Protein AF-A0A329ZU40-F1 (afdb_monomer_lite)

Sequence (133 aa):
MDFFKEAFCVAMEQSLGDTPKECKERLQEGFISSIRITQEGEEFSLYLVISSQLLEYFACSLLMDDTPDKEVLKDISQELSNLIAGVAKVKASDASRSFQMGTPTFICIGLFSQPFKQYCSFEYLGARCTLYW

Radius of gyration: 14.04 Å; chains: 1; bounding box: 36×27×40 Å

Secondary structure (DSSP, 8-state):
-HHHHHHHHHHHHHHHSSPPEEES----EEEEEEEEEEETTEEEEEEEEE-HHHHHHHHHHHH--SS--HHHHHHHHHHHHHHHHHHHHHHHHHTT--EEEPPPEEEEEEE--S--S-EEEEEETTEEEEEE-

Structure (mmCIF, N/CA/C/O backbone):
data_AF-A0A329ZU40-F1
#
_entry.id   AF-A0A329ZU40-F1
#
loop_
_atom_site.group_PDB
_atom_site.id
_atom_site.type_symbol
_atom_site.label_atom_id
_atom_site.label_alt_id
_atom_site.label_comp_id
_atom_site.label_asym_id
_atom_site.label_entity_id
_atom_site.label_seq_id
_atom_site.pdbx_PDB_ins_code
_atom_site.Cartn_x
_atom_site.Cartn_y
_atom_site.Cartn_z
_atom_site.occupancy
_atom_site.B_iso_or_equiv
_atom_site.auth_seq_id
_atom_site.auth_comp_id
_atom_site.auth_asym_id
_atom_site.auth_atom_id
_atom_site.pdbx_PDB_model_num
ATOM 1 N N . MET A 1 1 ? -9.367 -3.563 10.706 1.00 63.44 1 MET A N 1
ATOM 2 C CA . MET A 1 1 ? -8.150 -4.321 10.349 1.00 63.44 1 MET A CA 1
ATOM 3 C C . MET A 1 1 ? -8.336 -4.997 9.002 1.00 63.44 1 MET A C 1
ATOM 5 O O . MET A 1 1 ? -7.734 -4.516 8.055 1.00 63.44 1 MET A O 1
ATOM 9 N N . ASP A 1 2 ? -9.261 -5.958 8.870 1.00 75.62 2 ASP A N 1
ATOM 10 C CA . ASP A 1 2 ? -9.638 -6.567 7.570 1.00 75.62 2 ASP A CA 1
ATOM 11 C C . ASP A 1 2 ? -9.984 -5.533 6.500 1.00 75.62 2 ASP A C 1
ATOM 13 O O . ASP A 1 2 ? -9.595 -5.636 5.347 1.00 75.62 2 ASP A O 1
ATOM 17 N N . PHE A 1 3 ? -10.611 -4.452 6.937 1.00 80.50 3 PHE A N 1
ATOM 18 C CA . PHE A 1 3 ? -10.913 -3.288 6.129 1.00 80.50 3 PHE A CA 1
ATOM 19 C C . PHE A 1 3 ? -9.712 -2.668 5.376 1.00 80.50 3 PHE A C 1
ATOM 21 O O . PHE A 1 3 ? -9.877 -2.274 4.227 1.00 80.50 3 PHE A O 1
ATOM 28 N N . PHE A 1 4 ? -8.512 -2.581 5.969 1.00 85.81 4 PHE A N 1
ATOM 29 C CA . PHE A 1 4 ? -7.335 -2.038 5.266 1.00 85.81 4 PHE A CA 1
ATOM 30 C C . PHE A 1 4 ? -6.787 -3.023 4.243 1.00 85.81 4 PHE A C 1
ATOM 32 O O . PHE A 1 4 ? -6.352 -2.622 3.169 1.00 85.81 4 PHE A O 1
ATOM 39 N N . LYS A 1 5 ? -6.860 -4.317 4.566 1.00 91.31 5 LYS A N 1
ATOM 40 C CA . LYS A 1 5 ? -6.561 -5.399 3.633 1.00 91.31 5 LYS A CA 1
ATOM 41 C C . LYS A 1 5 ? -7.512 -5.355 2.437 1.00 91.31 5 LYS A C 1
ATOM 43 O O . LYS A 1 5 ? -7.055 -5.404 1.302 1.00 91.31 5 LYS A O 1
A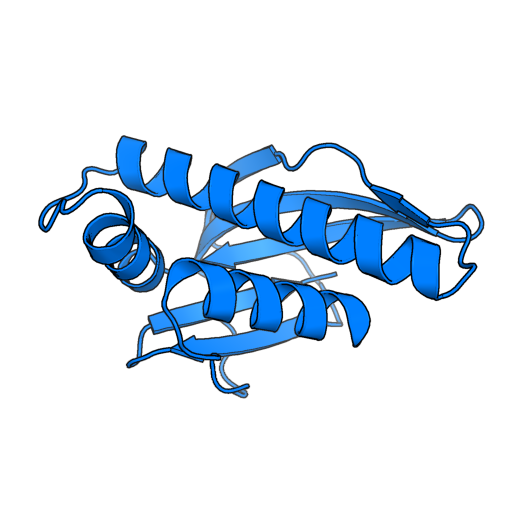TOM 48 N N . GLU A 1 6 ? -8.811 -5.205 2.675 1.00 91.62 6 GLU A N 1
ATOM 49 C CA . GLU A 1 6 ? -9.798 -5.047 1.607 1.00 91.62 6 GLU A CA 1
ATOM 50 C C . GLU A 1 6 ? -9.564 -3.776 0.794 1.00 91.62 6 GLU A C 1
ATOM 52 O O . GLU A 1 6 ? -9.641 -3.820 -0.429 1.00 91.62 6 GLU A O 1
ATOM 57 N N . ALA A 1 7 ? -9.274 -2.649 1.452 1.00 92.25 7 ALA A N 1
ATOM 58 C CA . ALA A 1 7 ? -8.988 -1.398 0.762 1.00 92.25 7 ALA A CA 1
ATOM 59 C C . ALA A 1 7 ? -7.750 -1.518 -0.135 1.00 92.25 7 ALA A C 1
ATOM 61 O O . ALA A 1 7 ? -7.779 -1.056 -1.271 1.00 92.25 7 ALA A O 1
ATOM 62 N N . PHE A 1 8 ? -6.705 -2.199 0.340 1.00 94.62 8 PHE A N 1
ATOM 63 C CA . PHE A 1 8 ? -5.522 -2.511 -0.456 1.00 94.62 8 PHE A CA 1
ATOM 64 C C . PHE A 1 8 ? -5.843 -3.419 -1.646 1.00 94.62 8 PHE A C 1
ATOM 66 O O . PHE A 1 8 ? -5.440 -3.118 -2.764 1.00 94.62 8 PHE A O 1
ATOM 73 N N . CYS A 1 9 ? -6.607 -4.493 -1.431 1.00 95.19 9 CYS A N 1
ATOM 74 C CA . CYS A 1 9 ? -7.006 -5.408 -2.502 1.00 95.19 9 CYS A CA 1
ATOM 75 C C . CYS A 1 9 ? -7.808 -4.691 -3.595 1.00 95.19 9 CYS A C 1
ATOM 77 O O . CYS A 1 9 ? -7.511 -4.855 -4.772 1.00 95.19 9 CYS A O 1
ATOM 79 N N . VAL A 1 10 ? -8.769 -3.848 -3.207 1.00 95.25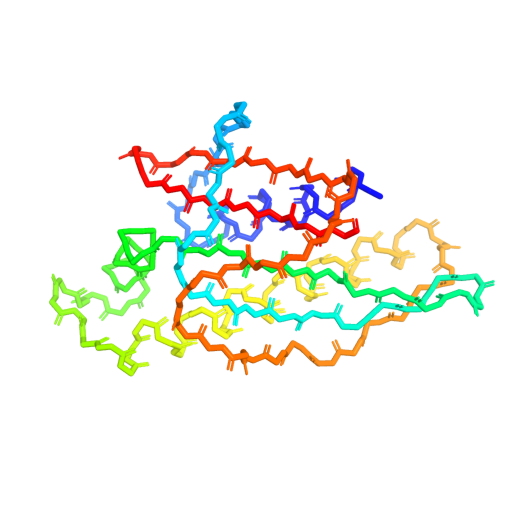 10 VAL A N 1
ATOM 80 C CA . VAL A 1 10 ? -9.572 -3.058 -4.152 1.00 95.25 10 VAL A CA 1
ATOM 81 C C . VAL A 1 10 ? -8.716 -2.019 -4.878 1.00 95.25 10 VAL A C 1
ATOM 83 O O . VAL A 1 10 ? -8.870 -1.856 -6.082 1.00 95.25 10 VAL A O 1
ATOM 86 N N . ALA A 1 11 ? -7.798 -1.335 -4.186 1.00 94.06 11 ALA A N 1
ATOM 87 C CA . ALA A 1 11 ? -6.884 -0.386 -4.825 1.00 94.06 11 ALA A CA 1
ATOM 88 C C . ALA A 1 11 ? -6.007 -1.076 -5.885 1.00 94.06 11 ALA A C 1
ATOM 90 O O . ALA A 1 11 ? -5.861 -0.575 -6.996 1.00 94.06 11 ALA A O 1
ATOM 91 N N . MET A 1 12 ? -5.482 -2.260 -5.566 1.00 95.62 12 MET A N 1
ATOM 92 C CA . MET A 1 12 ? -4.708 -3.078 -6.499 1.00 95.62 12 MET A CA 1
ATOM 93 C C . MET A 1 12 ? -5.537 -3.523 -7.707 1.00 95.62 12 MET A C 1
ATOM 95 O O . MET A 1 12 ? -5.095 -3.347 -8.839 1.00 95.62 12 MET A O 1
ATOM 99 N N . GLU A 1 13 ? -6.752 -4.028 -7.485 1.00 95.19 13 GLU A N 1
ATOM 100 C CA . GLU A 1 13 ? -7.658 -4.437 -8.562 1.00 95.19 13 GLU A CA 1
ATOM 101 C C . GLU A 1 13 ? -8.012 -3.255 -9.478 1.00 95.19 13 GLU A C 1
ATOM 103 O O . GLU A 1 13 ? -7.998 -3.389 -10.698 1.00 95.19 13 GLU A O 1
ATOM 108 N N . GLN A 1 14 ? -8.254 -2.069 -8.913 1.00 92.62 14 GLN A N 1
ATOM 109 C CA . GLN A 1 14 ? -8.553 -0.857 -9.680 1.00 92.62 14 GLN A CA 1
ATOM 110 C C . GLN A 1 14 ? -7.369 -0.363 -10.521 1.00 92.62 14 GLN A C 1
ATOM 112 O O . GLN A 1 14 ? -7.587 0.208 -11.588 1.00 92.62 14 GLN A O 1
ATOM 117 N N . SER A 1 15 ? -6.132 -0.551 -10.054 1.00 92.56 15 SER A N 1
ATOM 118 C CA . SER A 1 15 ? -4.933 -0.062 -10.747 1.00 92.56 15 SER A CA 1
ATOM 119 C C . SER A 1 15 ? -4.297 -1.074 -11.702 1.00 92.56 15 SER A C 1
ATOM 121 O O . SER A 1 15 ? -3.707 -0.677 -12.706 1.00 92.56 15 SER A O 1
ATOM 123 N N . LEU A 1 16 ? -4.383 -2.369 -11.393 1.00 93.62 16 LEU A N 1
ATOM 124 C CA . LEU A 1 16 ? -3.693 -3.441 -12.121 1.00 93.62 16 LEU A CA 1
ATOM 125 C C . LEU A 1 16 ? -4.646 -4.483 -12.723 1.00 93.62 16 LEU A C 1
ATOM 127 O O . LEU A 1 16 ? -4.197 -5.365 -13.450 1.00 93.62 16 LEU A O 1
ATOM 131 N N . GLY A 1 17 ? -5.949 -4.400 -12.441 1.00 93.62 17 GLY A N 1
ATOM 132 C CA . GLY A 1 17 ? -6.952 -5.341 -12.948 1.00 93.62 17 GLY A CA 1
ATOM 133 C C . GLY A 1 17 ? -6.923 -6.720 -12.284 1.00 93.62 17 GLY A C 1
ATOM 134 O O . GLY A 1 17 ? -7.592 -7.631 -12.766 1.00 93.62 17 GLY A O 1
ATOM 135 N N . ASP A 1 18 ? -6.152 -6.888 -11.207 1.00 94.44 18 ASP A N 1
ATOM 136 C CA . ASP A 1 18 ? -6.028 -8.146 -10.472 1.00 94.44 18 ASP A CA 1
ATOM 137 C C . ASP A 1 18 ? -5.776 -7.893 -8.976 1.00 94.44 18 ASP A C 1
ATOM 139 O O . ASP A 1 18 ? -5.298 -6.834 -8.561 1.00 94.44 18 ASP A O 1
ATOM 143 N N . THR A 1 19 ? -6.122 -8.875 -8.148 1.00 94.00 19 THR A N 1
ATOM 144 C CA . THR A 1 19 ? -6.006 -8.803 -6.691 1.00 94.00 19 THR A CA 1
ATOM 145 C C . THR A 1 19 ? -4.735 -9.518 -6.225 1.00 94.00 19 THR A C 1
ATOM 147 O O . THR A 1 19 ? -4.483 -10.660 -6.619 1.00 94.00 19 THR A O 1
ATOM 150 N N . PRO A 1 20 ? -3.927 -8.915 -5.338 1.00 95.81 20 PRO A N 1
ATOM 151 C CA . PRO A 1 20 ? -2.737 -9.569 -4.824 1.00 95.81 20 PRO A CA 1
ATOM 152 C C . PRO A 1 20 ? -3.097 -10.727 -3.889 1.00 95.81 20 PRO A C 1
ATOM 154 O O . PRO A 1 20 ? -4.154 -10.756 -3.256 1.00 95.81 20 PRO A O 1
ATOM 157 N N . LYS A 1 21 ? -2.174 -11.674 -3.737 1.00 96.69 21 LYS A N 1
ATOM 158 C CA . LYS A 1 21 ? -2.343 -12.810 -2.825 1.00 96.69 21 LYS A CA 1
ATOM 159 C C . LYS A 1 21 ? -1.727 -12.485 -1.478 1.00 96.69 21 LYS A C 1
ATOM 161 O O . LYS A 1 21 ? -0.604 -12.002 -1.417 1.00 96.69 21 LYS A O 1
ATOM 166 N N . GLU A 1 22 ? -2.431 -12.780 -0.394 1.00 95.75 22 GLU A N 1
ATOM 167 C CA . GLU A 1 22 ? -1.843 -12.678 0.942 1.00 95.75 22 GLU A CA 1
ATOM 168 C C . GLU A 1 22 ? -0.708 -13.702 1.111 1.00 95.75 22 GLU A C 1
ATOM 170 O O . GLU A 1 22 ? -0.831 -14.858 0.697 1.00 95.75 22 GLU A O 1
ATOM 175 N N . CYS A 1 23 ? 0.396 -13.282 1.727 1.00 94.62 23 CYS A N 1
ATOM 176 C CA . CYS A 1 23 ? 1.571 -14.110 1.986 1.00 94.62 23 CYS A CA 1
ATOM 177 C C . CYS A 1 23 ? 2.075 -13.946 3.429 1.00 94.62 23 CYS A C 1
ATOM 179 O O . CYS A 1 23 ? 1.657 -13.052 4.168 1.00 94.62 23 CYS A O 1
ATOM 181 N N . LYS A 1 24 ? 2.964 -14.850 3.863 1.00 92.31 24 LYS A N 1
ATOM 182 C CA . LYS A 1 24 ? 3.505 -14.848 5.236 1.00 92.31 24 LYS A CA 1
ATOM 183 C C . LYS A 1 24 ? 4.765 -13.996 5.354 1.00 92.31 24 LYS A C 1
ATOM 185 O O . LYS A 1 24 ? 5.098 -13.517 6.436 1.00 92.31 24 LYS A O 1
ATOM 190 N N . GLU A 1 25 ? 5.486 -13.842 4.255 1.00 92.69 25 GLU A N 1
ATOM 191 C CA . GLU A 1 25 ? 6.762 -13.155 4.180 1.00 92.69 25 GLU A CA 1
ATOM 192 C C . GLU A 1 25 ? 6.559 -11.646 4.277 1.00 92.69 25 GLU A C 1
ATOM 194 O O . GLU A 1 25 ? 6.049 -11.004 3.362 1.00 92.69 25 GLU A O 1
ATOM 199 N N . ARG A 1 26 ? 7.008 -11.064 5.390 1.00 92.62 26 ARG A N 1
ATOM 200 C CA . ARG A 1 26 ? 6.984 -9.613 5.572 1.00 92.62 26 ARG A CA 1
ATOM 201 C C . ARG A 1 26 ? 8.060 -8.922 4.737 1.00 92.62 26 ARG A C 1
ATOM 203 O O . ARG A 1 26 ? 9.228 -9.316 4.759 1.00 92.62 26 ARG A O 1
ATOM 210 N N . LEU A 1 27 ? 7.679 -7.844 4.067 1.00 95.06 27 LEU A N 1
ATOM 211 C CA . LEU A 1 27 ? 8.594 -6.893 3.461 1.00 95.06 27 LEU A CA 1
ATOM 212 C C . LEU A 1 27 ? 8.938 -5.811 4.485 1.00 95.06 27 LEU A C 1
ATOM 214 O O . LEU A 1 27 ? 8.058 -5.113 4.984 1.00 95.06 27 LEU A O 1
ATOM 218 N N . GLN A 1 28 ? 10.221 -5.677 4.809 1.00 94.06 28 GLN A N 1
ATOM 219 C CA . GLN A 1 28 ? 10.707 -4.657 5.743 1.00 94.06 28 GLN A CA 1
ATOM 220 C C . GLN A 1 28 ? 11.521 -3.567 5.059 1.00 94.06 28 GLN A C 1
ATOM 222 O O . GLN A 1 28 ? 11.893 -2.619 5.726 1.00 94.06 28 GLN A O 1
ATOM 227 N N . GLU A 1 29 ? 11.813 -3.675 3.768 1.00 95.94 29 GLU A N 1
ATOM 228 C CA . GLU A 1 29 ? 12.603 -2.682 3.045 1.00 95.94 29 GLU A CA 1
ATOM 229 C C . GLU A 1 29 ? 11.893 -2.288 1.754 1.00 95.94 29 GLU A C 1
ATOM 231 O O . GLU A 1 29 ? 11.400 -3.149 1.025 1.00 95.94 29 GLU A O 1
ATOM 236 N N . GLY A 1 30 ? 11.818 -0.987 1.484 1.00 97.44 30 GLY A N 1
ATOM 237 C CA . GLY A 1 30 ? 11.161 -0.468 0.292 1.00 97.44 30 GLY A CA 1
ATOM 238 C C . GLY A 1 30 ? 10.791 1.001 0.425 1.00 97.44 30 GLY A C 1
ATOM 239 O O . GLY A 1 30 ? 11.414 1.747 1.181 1.00 97.44 30 GLY A O 1
ATOM 240 N N . PHE A 1 31 ? 9.767 1.408 -0.315 1.00 98.19 31 PHE A N 1
ATOM 241 C CA . PHE A 1 31 ? 9.156 2.728 -0.225 1.00 98.19 31 PHE A CA 1
ATOM 242 C C . PHE A 1 31 ? 8.162 2.723 0.928 1.00 98.19 31 PHE A C 1
ATOM 244 O O . PHE A 1 31 ? 7.254 1.890 0.957 1.00 98.19 31 PHE A O 1
ATOM 251 N N . ILE A 1 32 ? 8.361 3.632 1.879 1.00 96.94 32 ILE A N 1
ATOM 252 C CA . ILE A 1 32 ? 7.611 3.673 3.128 1.00 96.94 32 ILE A CA 1
ATOM 253 C C . ILE A 1 32 ? 6.696 4.888 3.119 1.00 96.94 32 ILE A C 1
ATOM 255 O O . ILE A 1 32 ? 7.170 6.023 3.064 1.00 96.94 32 ILE A O 1
ATOM 259 N N . SER A 1 33 ? 5.400 4.641 3.257 1.00 96.00 33 SER A N 1
ATOM 260 C CA . SER A 1 33 ? 4.370 5.668 3.424 1.00 96.00 33 SER A CA 1
ATOM 261 C C . SER A 1 33 ? 3.582 5.409 4.703 1.00 96.00 33 SER A C 1
ATOM 263 O O . SER A 1 33 ? 3.515 4.273 5.171 1.00 96.00 33 SER A O 1
ATOM 265 N N . SER A 1 34 ? 2.993 6.445 5.292 1.00 94.62 34 SER A N 1
ATOM 266 C CA . SER A 1 34 ? 2.132 6.316 6.467 1.00 94.62 34 SER A CA 1
ATOM 267 C C . SER A 1 34 ? 0.798 7.023 6.280 1.00 94.62 34 SER A C 1
ATOM 269 O O . SER A 1 34 ? 0.698 7.998 5.542 1.00 94.62 34 SER A O 1
ATOM 271 N N . ILE A 1 35 ? -0.229 6.535 6.968 1.00 93.31 35 ILE A N 1
ATOM 272 C CA . ILE A 1 35 ? -1.573 7.104 7.004 1.00 93.31 35 ILE A CA 1
ATOM 273 C C . ILE A 1 35 ? -1.980 7.178 8.471 1.00 93.31 35 ILE A C 1
ATOM 275 O O . ILE A 1 35 ? -2.069 6.151 9.144 1.00 93.31 35 ILE A O 1
ATOM 279 N N . ARG A 1 36 ? -2.222 8.390 8.980 1.00 92.56 36 ARG A N 1
ATOM 280 C CA . ARG A 1 36 ? -2.759 8.576 10.334 1.00 92.56 36 ARG A CA 1
ATOM 281 C C . ARG A 1 36 ? -4.242 8.239 10.331 1.00 92.56 36 ARG A C 1
ATOM 283 O O . ARG A 1 36 ? -4.975 8.701 9.459 1.00 92.56 36 ARG A O 1
ATOM 290 N N . ILE A 1 37 ? -4.684 7.466 11.307 1.00 90.06 37 ILE A N 1
ATOM 291 C CA . ILE A 1 37 ? -6.064 7.024 11.446 1.00 90.06 37 ILE A CA 1
ATOM 292 C C . ILE A 1 37 ? -6.553 7.368 12.846 1.00 90.06 37 ILE A C 1
ATOM 294 O O . ILE A 1 37 ? -5.848 7.132 13.824 1.00 90.06 37 ILE A O 1
ATOM 298 N N . THR A 1 38 ? -7.776 7.883 12.927 1.00 89.00 38 THR A N 1
ATOM 299 C CA . THR A 1 38 ? -8.506 8.058 14.181 1.00 89.00 38 THR A CA 1
ATOM 300 C C . THR A 1 38 ? -9.769 7.209 14.132 1.00 89.00 38 THR A C 1
ATOM 302 O O . THR A 1 38 ? -10.624 7.417 13.268 1.00 89.00 38 THR A O 1
ATOM 305 N N . GLN A 1 39 ? -9.905 6.261 15.055 1.00 85.31 39 GLN A N 1
ATOM 306 C CA . GLN A 1 39 ? -11.087 5.412 15.191 1.00 85.31 39 GLN A CA 1
ATOM 307 C C . GLN A 1 39 ? -11.571 5.459 16.638 1.00 85.31 39 GLN A C 1
ATOM 309 O O . GLN A 1 39 ? -10.794 5.197 17.546 1.00 85.31 39 GLN A O 1
ATOM 314 N N . GLU A 1 40 ? -12.846 5.793 16.857 1.00 84.50 40 GLU A N 1
ATOM 315 C CA . GLU A 1 40 ? -13.458 5.786 18.203 1.00 84.50 40 GLU A CA 1
ATOM 316 C C . GLU A 1 40 ? -12.695 6.630 19.254 1.00 84.50 40 GLU A C 1
ATOM 318 O O . GLU A 1 40 ? -12.811 6.412 20.455 1.00 84.50 40 GLU A O 1
ATOM 323 N N . GLY A 1 41 ? -11.944 7.642 18.801 1.00 84.12 41 GLY A N 1
ATOM 324 C CA . GLY A 1 41 ? -11.124 8.511 19.652 1.00 84.12 41 GLY A CA 1
ATOM 325 C C . GLY A 1 41 ? -9.682 8.035 19.861 1.00 84.12 41 GLY A C 1
ATOM 326 O O . GLY A 1 41 ? -8.886 8.792 20.411 1.00 84.12 41 GLY A O 1
ATOM 327 N N . GLU A 1 42 ? -9.319 6.841 19.389 1.00 86.75 42 GLU A N 1
ATOM 328 C CA . GLU A 1 42 ? -7.941 6.345 19.390 1.00 86.75 42 GLU A CA 1
ATOM 329 C C . GLU A 1 42 ? -7.229 6.695 18.084 1.00 86.75 42 GLU A C 1
ATOM 331 O O . GLU A 1 42 ? -7.802 6.586 16.998 1.00 86.75 42 GLU A O 1
ATOM 336 N N . GLU A 1 43 ? -5.962 7.096 18.187 1.00 89.94 43 GLU A N 1
ATOM 337 C CA . GLU A 1 43 ? -5.116 7.396 17.036 1.00 89.94 43 GLU A CA 1
ATOM 338 C C . GLU A 1 43 ? -4.040 6.331 16.840 1.00 89.94 43 GLU A C 1
ATOM 340 O O . GLU A 1 43 ? -3.309 5.984 17.768 1.00 89.94 43 GLU A O 1
ATOM 345 N N . PHE A 1 44 ? -3.896 5.868 15.604 1.00 88.94 44 PHE A N 1
ATOM 346 C CA . PHE A 1 44 ? -2.821 4.974 15.191 1.00 88.94 44 PHE A CA 1
ATOM 347 C C . PHE A 1 44 ? -2.365 5.305 13.769 1.00 88.94 44 PHE A C 1
ATOM 349 O O . PHE A 1 44 ? -2.982 6.105 13.064 1.00 88.94 44 PHE A O 1
ATOM 356 N N . SER A 1 45 ? -1.256 4.704 13.346 1.00 90.62 45 SER A N 1
ATOM 357 C CA . SER A 1 45 ? -0.690 4.911 12.015 1.00 90.62 45 SER A CA 1
ATOM 358 C C . SER A 1 45 ? -0.625 3.587 11.275 1.00 90.62 45 SER A C 1
ATOM 360 O O . SER A 1 45 ? -0.028 2.634 11.767 1.00 90.62 45 SER A O 1
ATOM 362 N N . LEU A 1 46 ? -1.194 3.554 10.075 1.00 92.31 46 LEU A N 1
ATOM 363 C CA . LEU A 1 46 ? -0.939 2.501 9.104 1.00 92.31 46 LEU A CA 1
ATOM 364 C C . LEU A 1 46 ? 0.321 2.865 8.327 1.00 92.31 46 LEU A C 1
ATOM 366 O O . LEU A 1 46 ? 0.414 3.969 7.802 1.00 92.31 46 LEU A O 1
ATOM 370 N N . TYR A 1 47 ? 1.255 1.937 8.204 1.00 94.44 47 TYR A N 1
ATOM 371 C CA . TYR A 1 47 ? 2.435 2.069 7.366 1.00 94.44 47 TYR A CA 1
ATOM 372 C C . TYR A 1 47 ? 2.363 1.089 6.207 1.00 94.44 47 TYR A C 1
ATOM 374 O O . TYR A 1 47 ? 1.993 -0.069 6.384 1.00 94.44 47 TYR A O 1
ATOM 382 N N . LEU A 1 48 ? 2.753 1.554 5.028 1.00 96.00 48 LEU A N 1
ATOM 383 C CA . LEU A 1 48 ? 2.878 0.756 3.822 1.00 96.00 48 LEU A CA 1
ATOM 384 C C . LEU A 1 48 ? 4.354 0.648 3.486 1.00 96.00 48 LEU A C 1
ATOM 386 O O . LEU A 1 48 ? 5.020 1.669 3.347 1.00 96.00 48 LEU A O 1
ATOM 390 N N . VAL A 1 49 ? 4.850 -0.577 3.353 1.00 97.19 49 VAL A N 1
ATOM 391 C CA . VAL A 1 49 ? 6.179 -0.866 2.816 1.00 97.19 49 VAL A CA 1
ATOM 392 C C . VAL A 1 49 ? 5.977 -1.552 1.479 1.00 97.19 49 VAL A C 1
ATOM 394 O O . VAL A 1 49 ? 5.375 -2.625 1.421 1.00 97.19 49 VAL A O 1
ATOM 397 N N . ILE A 1 50 ? 6.436 -0.921 0.403 1.00 98.00 50 ILE A N 1
ATOM 398 C CA . ILE A 1 50 ? 6.180 -1.366 -0.968 1.00 98.00 50 ILE A CA 1
ATOM 399 C C . ILE A 1 50 ? 7.515 -1.605 -1.678 1.00 98.00 50 ILE A C 1
ATOM 401 O O . ILE A 1 50 ? 8.402 -0.747 -1.632 1.00 98.00 50 ILE A O 1
ATOM 405 N N . SER A 1 51 ? 7.683 -2.765 -2.321 1.00 98.06 51 SER A N 1
ATOM 406 C CA . SER A 1 51 ? 8.898 -3.043 -3.092 1.00 98.06 51 SER A CA 1
ATOM 407 C C . SER A 1 51 ? 8.956 -2.171 -4.349 1.00 98.06 51 SER A C 1
ATOM 409 O O . SER A 1 51 ? 7.922 -1.823 -4.918 1.00 98.06 51 SER A O 1
ATOM 411 N N . SER A 1 52 ? 10.165 -1.850 -4.826 1.00 97.56 52 SER A N 1
ATOM 412 C CA . SER A 1 52 ? 10.323 -1.115 -6.092 1.00 97.56 52 SER A CA 1
ATOM 413 C C . SER A 1 52 ? 9.651 -1.853 -7.251 1.00 97.56 52 SER A C 1
ATOM 415 O O . SER A 1 52 ? 8.908 -1.244 -8.001 1.00 97.56 52 SER A O 1
ATOM 417 N N . GLN A 1 53 ? 9.805 -3.179 -7.301 1.00 97.19 53 GLN A N 1
ATOM 418 C CA . GLN A 1 53 ? 9.196 -4.053 -8.309 1.00 97.19 53 GLN A CA 1
ATOM 419 C C . GLN A 1 53 ? 7.674 -3.907 -8.378 1.00 97.19 53 GLN A C 1
ATOM 421 O O . GLN A 1 53 ? 7.101 -3.943 -9.461 1.00 97.19 53 GLN A O 1
ATOM 426 N N . LEU A 1 54 ? 7.001 -3.736 -7.231 1.00 97.31 54 LEU A N 1
ATOM 427 C CA . LEU A 1 54 ? 5.556 -3.541 -7.252 1.00 97.31 54 LEU A CA 1
ATOM 428 C C . LEU A 1 54 ? 5.220 -2.179 -7.860 1.00 97.31 54 LEU A C 1
ATOM 430 O O . LEU A 1 54 ? 4.346 -2.095 -8.711 1.00 97.31 54 LEU A O 1
ATOM 434 N N . LEU A 1 55 ? 5.942 -1.129 -7.468 1.00 97.44 55 LEU A N 1
ATOM 435 C CA . LEU A 1 55 ? 5.754 0.220 -8.008 1.00 97.44 55 LEU A CA 1
ATOM 436 C C . LEU A 1 55 ? 6.096 0.302 -9.503 1.00 97.44 55 LEU A C 1
ATOM 438 O O . LEU A 1 55 ? 5.444 1.046 -10.226 1.00 97.44 55 LEU A O 1
ATOM 442 N N . GLU A 1 56 ? 7.054 -0.492 -9.980 1.00 96.94 56 GLU A N 1
ATOM 443 C CA . GLU A 1 56 ? 7.369 -0.646 -11.404 1.00 96.94 56 GLU A CA 1
ATOM 444 C C . GLU A 1 56 ? 6.170 -1.226 -12.173 1.00 96.94 56 GLU A C 1
ATOM 446 O O . GLU A 1 56 ? 5.812 -0.697 -13.221 1.00 96.94 56 GLU A O 1
ATOM 451 N N . TYR A 1 57 ? 5.458 -2.224 -11.627 1.00 96.06 57 TYR A N 1
ATOM 452 C CA . TYR A 1 57 ? 4.215 -2.708 -12.249 1.00 96.06 57 TYR A CA 1
ATOM 453 C C . TYR A 1 57 ? 3.137 -1.624 -12.337 1.00 96.06 57 TYR A C 1
ATOM 455 O O . TYR A 1 57 ? 2.433 -1.536 -13.344 1.00 96.06 57 TYR A O 1
ATOM 463 N N . PHE A 1 58 ? 3.020 -0.781 -11.310 1.00 95.31 58 PHE A N 1
ATOM 464 C CA . PHE A 1 58 ? 2.130 0.377 -11.355 1.00 95.31 58 PHE A CA 1
ATOM 465 C C . PHE A 1 58 ? 2.580 1.404 -12.399 1.00 95.31 58 PHE A C 1
ATOM 467 O O . PHE A 1 58 ? 1.730 1.929 -13.110 1.00 95.31 58 PHE A O 1
ATOM 474 N N . ALA A 1 59 ? 3.880 1.669 -12.538 1.00 95.19 59 ALA A N 1
ATOM 475 C CA . ALA A 1 59 ? 4.405 2.604 -13.534 1.00 95.19 59 ALA A CA 1
ATOM 476 C C . ALA A 1 59 ? 4.104 2.137 -14.963 1.00 95.19 59 ALA A C 1
ATOM 478 O O . ALA A 1 59 ? 3.539 2.896 -15.752 1.00 95.19 59 ALA A O 1
ATOM 479 N N . CYS A 1 60 ? 4.376 0.865 -15.266 1.00 93.38 60 CYS A N 1
ATOM 480 C CA . CYS A 1 60 ? 4.040 0.271 -16.556 1.00 93.38 60 CYS A CA 1
ATOM 481 C C . CYS A 1 60 ? 2.529 0.341 -16.828 1.00 93.38 60 CYS A C 1
ATOM 483 O O . CYS A 1 60 ? 2.114 0.732 -17.916 1.00 93.38 60 CYS A O 1
ATOM 485 N N . SER A 1 61 ? 1.698 -0.012 -15.839 1.00 91.44 61 SER A N 1
ATOM 486 C CA . SER A 1 61 ? 0.237 -0.067 -16.004 1.00 91.44 61 SER A CA 1
ATOM 487 C C . SER A 1 61 ? -0.400 1.320 -16.152 1.00 91.44 61 SER A C 1
ATOM 489 O O . SER A 1 61 ? -1.247 1.530 -17.018 1.00 91.44 61 SER A O 1
ATOM 491 N N . LEU A 1 62 ? 0.003 2.280 -15.314 1.00 89.69 62 LEU A N 1
ATOM 492 C CA . LEU A 1 62 ? -0.639 3.594 -15.217 1.00 89.69 62 LEU A CA 1
ATOM 493 C C . LEU A 1 62 ? -0.026 4.635 -16.153 1.00 89.69 62 LEU A C 1
ATOM 495 O O . LEU A 1 62 ? -0.743 5.497 -16.659 1.00 89.69 62 LEU A O 1
ATOM 499 N N . LEU A 1 63 ? 1.292 4.583 -16.356 1.00 92.31 63 LEU A N 1
ATOM 500 C CA . LEU A 1 63 ? 2.049 5.615 -17.068 1.00 92.31 63 LEU A CA 1
ATOM 501 C C . LEU A 1 63 ? 2.629 5.125 -18.401 1.00 92.31 63 LEU A C 1
ATOM 503 O O . LEU A 1 63 ? 3.156 5.943 -19.150 1.00 92.31 63 LEU A O 1
ATOM 507 N N . MET A 1 64 ? 2.523 3.825 -18.713 1.00 91.94 64 MET A N 1
ATOM 508 C CA . MET A 1 64 ? 3.217 3.192 -19.847 1.00 91.94 64 MET A CA 1
ATOM 509 C C . MET A 1 64 ? 4.737 3.435 -19.809 1.00 91.94 64 MET A C 1
ATOM 511 O O . MET A 1 64 ? 5.379 3.563 -20.851 1.00 91.94 64 MET A O 1
ATOM 515 N N . ASP A 1 65 ? 5.296 3.536 -18.598 1.00 91.88 65 ASP A N 1
ATOM 516 C CA . ASP A 1 65 ? 6.724 3.740 -18.360 1.00 91.88 65 ASP A CA 1
ATOM 517 C C . ASP A 1 65 ? 7.370 2.433 -17.893 1.00 91.88 65 ASP A C 1
ATOM 519 O O . ASP A 1 65 ? 7.150 1.984 -16.769 1.00 91.88 65 ASP A O 1
ATOM 523 N N . ASP A 1 66 ? 8.165 1.829 -18.776 1.00 89.38 66 ASP A N 1
ATOM 524 C CA . ASP A 1 66 ? 8.878 0.573 -18.524 1.00 89.38 66 ASP A CA 1
ATOM 525 C C . ASP A 1 66 ? 10.194 0.763 -17.755 1.00 89.38 66 ASP A C 1
ATOM 527 O O . ASP A 1 66 ? 10.818 -0.213 -17.331 1.00 89.38 66 ASP A O 1
ATOM 531 N N . THR A 1 67 ? 10.648 2.007 -17.579 1.00 93.06 67 THR A N 1
ATOM 532 C CA . THR A 1 67 ? 11.907 2.331 -16.896 1.00 93.06 67 THR A CA 1
ATOM 533 C C . THR A 1 67 ? 11.745 3.528 -15.952 1.00 93.06 67 THR A C 1
ATOM 535 O O . THR A 1 67 ? 12.483 4.510 -16.090 1.00 93.06 67 THR A O 1
ATOM 538 N N . PRO A 1 68 ? 10.813 3.463 -14.982 1.00 95.38 68 PRO A N 1
ATOM 539 C CA . PRO A 1 68 ? 10.554 4.570 -14.073 1.00 95.38 68 PRO A CA 1
ATOM 540 C C . PRO A 1 68 ? 11.773 4.856 -13.198 1.00 95.38 68 PRO A C 1
ATOM 542 O O . PRO A 1 68 ? 12.416 3.953 -12.650 1.00 95.38 68 PRO A O 1
ATOM 545 N N . ASP A 1 69 ? 12.082 6.137 -13.028 1.00 96.19 69 ASP A N 1
ATOM 546 C CA . ASP A 1 69 ? 13.095 6.553 -12.069 1.00 96.19 69 ASP A CA 1
ATOM 547 C C . ASP A 1 69 ? 12.556 6.549 -10.626 1.00 96.19 69 ASP A C 1
ATOM 549 O O . ASP A 1 69 ? 11.380 6.308 -10.347 1.00 96.19 69 ASP A O 1
ATOM 553 N N . LYS A 1 70 ? 13.439 6.810 -9.658 1.00 95.06 70 LYS A N 1
ATOM 554 C CA . LYS A 1 70 ? 13.073 6.772 -8.235 1.00 95.06 70 LYS A CA 1
ATOM 555 C C . LYS A 1 70 ? 12.041 7.826 -7.831 1.00 95.06 70 LYS A C 1
ATOM 557 O O . LYS A 1 70 ? 11.317 7.574 -6.868 1.00 95.06 70 LYS A O 1
ATOM 562 N N . GLU A 1 71 ? 11.995 8.982 -8.493 1.00 95.44 71 GLU A N 1
ATOM 563 C CA . GLU A 1 71 ? 10.990 10.004 -8.180 1.00 95.44 71 GLU A CA 1
ATOM 564 C C . GLU A 1 71 ? 9.622 9.558 -8.697 1.00 95.44 71 GLU A C 1
ATOM 566 O O . GLU A 1 71 ? 8.658 9.614 -7.939 1.00 95.44 71 GLU A O 1
ATOM 571 N N . VAL A 1 72 ? 9.557 8.96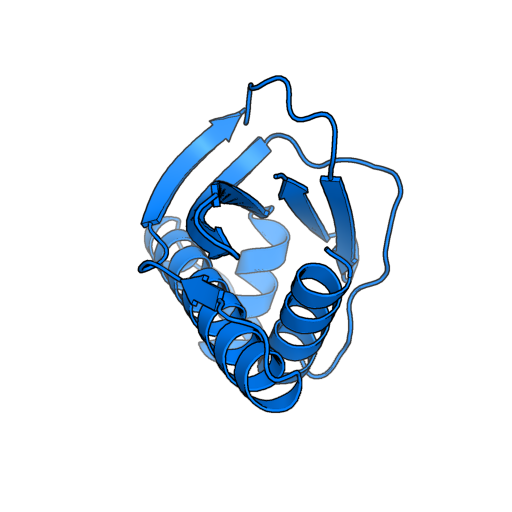6 -9.895 1.00 96.00 72 VAL A N 1
ATOM 572 C CA . VAL A 1 72 ? 8.323 8.354 -10.415 1.00 96.00 72 VAL A CA 1
ATOM 573 C C . VAL A 1 72 ? 7.807 7.267 -9.467 1.00 96.00 72 VAL A C 1
ATOM 575 O O . VAL A 1 72 ? 6.637 7.271 -9.090 1.00 96.00 72 VAL A O 1
ATOM 578 N N . LEU A 1 73 ? 8.676 6.363 -9.002 1.00 97.12 73 LEU A N 1
ATOM 579 C CA . LEU A 1 73 ? 8.272 5.317 -8.052 1.00 97.12 73 LEU A CA 1
ATOM 580 C C . LEU A 1 73 ? 7.772 5.895 -6.717 1.00 97.12 73 LEU A C 1
ATOM 582 O O . LEU A 1 73 ? 6.837 5.368 -6.112 1.00 97.12 73 LEU A O 1
ATOM 586 N N . LYS A 1 74 ? 8.374 6.988 -6.243 1.00 96.38 74 LYS A N 1
ATOM 587 C CA . LYS A 1 74 ? 7.938 7.686 -5.028 1.00 96.38 74 LYS A CA 1
ATOM 588 C C . LYS A 1 74 ? 6.564 8.331 -5.214 1.00 96.38 74 LYS A C 1
ATOM 590 O O . LYS A 1 74 ? 5.732 8.192 -4.317 1.00 96.38 74 LYS A O 1
ATOM 595 N N . ASP A 1 75 ? 6.314 8.967 -6.353 1.00 95.19 75 ASP A N 1
ATOM 596 C CA . ASP A 1 75 ? 5.011 9.552 -6.683 1.00 95.19 75 ASP A CA 1
ATOM 597 C C . ASP A 1 75 ? 3.931 8.466 -6.765 1.00 95.19 75 ASP A C 1
ATOM 599 O O . ASP A 1 75 ? 2.866 8.599 -6.165 1.00 95.19 75 ASP A O 1
ATOM 603 N N . ILE A 1 76 ? 4.238 7.326 -7.389 1.00 96.00 76 ILE A N 1
ATOM 604 C CA . ILE A 1 76 ? 3.340 6.162 -7.431 1.00 96.00 76 ILE A CA 1
ATOM 605 C C . ILE A 1 76 ? 3.071 5.613 -6.026 1.00 96.00 76 ILE A C 1
ATOM 607 O O . ILE A 1 76 ? 1.935 5.276 -5.701 1.00 96.00 76 ILE A O 1
ATOM 611 N N . SER A 1 77 ? 4.087 5.532 -5.164 1.00 96.12 77 SER A N 1
ATOM 612 C CA . SER A 1 77 ? 3.910 5.085 -3.777 1.00 96.12 77 SER A CA 1
ATOM 613 C C . SER A 1 77 ? 2.966 6.006 -2.994 1.00 96.12 77 SER A C 1
ATOM 615 O O . SER A 1 77 ? 2.125 5.535 -2.216 1.00 96.12 77 SER A O 1
ATOM 617 N N . GLN A 1 78 ? 3.064 7.320 -3.216 1.00 94.44 78 GLN A N 1
ATOM 618 C CA . GLN A 1 78 ? 2.138 8.294 -2.640 1.00 94.44 78 GLN A CA 1
ATOM 619 C C . GLN A 1 78 ? 0.727 8.130 -3.202 1.00 94.44 78 GLN A C 1
ATOM 621 O O . GLN A 1 78 ? -0.225 8.073 -2.424 1.00 94.44 78 GLN A O 1
ATOM 626 N N . GLU A 1 79 ? 0.592 7.993 -4.519 1.00 94.00 79 GLU A N 1
ATOM 627 C CA . GLU A 1 79 ? -0.706 7.848 -5.177 1.00 94.00 79 GLU A CA 1
ATOM 628 C C . GLU A 1 79 ? -1.420 6.561 -4.757 1.00 94.00 79 GLU A C 1
ATOM 630 O O . GLU A 1 79 ? -2.595 6.588 -4.397 1.00 94.00 79 GLU A O 1
ATOM 635 N N . LEU A 1 80 ? -0.697 5.443 -4.671 1.00 94.81 80 LEU A N 1
ATOM 636 C CA . LEU A 1 80 ? -1.238 4.193 -4.146 1.00 94.81 80 LEU A CA 1
ATOM 637 C C . LEU A 1 80 ? -1.704 4.358 -2.693 1.00 94.81 80 LEU A C 1
ATOM 639 O O . LEU A 1 80 ? -2.787 3.902 -2.327 1.00 94.81 80 LEU A O 1
ATOM 643 N N . SER A 1 81 ? -0.928 5.055 -1.860 1.00 94.19 81 SER A N 1
ATOM 644 C CA . SER A 1 81 ? -1.322 5.322 -0.472 1.00 94.19 81 SER A CA 1
ATOM 645 C C . SER A 1 81 ? -2.582 6.199 -0.394 1.00 94.19 81 SER A C 1
ATOM 647 O O . SER A 1 81 ? -3.461 5.937 0.432 1.00 94.19 81 SER A O 1
ATOM 649 N N . ASN A 1 82 ? -2.708 7.199 -1.276 1.00 93.62 82 ASN A N 1
ATOM 650 C CA . ASN A 1 82 ? -3.903 8.039 -1.424 1.00 93.62 82 ASN A CA 1
ATOM 651 C C . ASN A 1 82 ? -5.122 7.227 -1.858 1.00 93.62 82 ASN A C 1
ATOM 653 O O . ASN A 1 82 ? -6.191 7.368 -1.261 1.00 93.62 82 ASN A O 1
ATOM 657 N N . LEU A 1 83 ? -4.960 6.342 -2.840 1.00 93.56 83 LEU A N 1
ATOM 658 C CA . LEU A 1 83 ? -6.027 5.472 -3.316 1.00 93.56 83 LEU A CA 1
ATOM 659 C C . LEU A 1 83 ? -6.523 4.546 -2.202 1.00 93.56 83 LEU A C 1
ATOM 661 O O . LEU A 1 83 ? -7.726 4.463 -1.960 1.00 93.56 83 LEU A O 1
ATOM 665 N N . ILE A 1 84 ? -5.607 3.920 -1.459 1.00 93.25 84 ILE A N 1
ATOM 666 C CA . ILE A 1 84 ? -5.947 3.058 -0.319 1.00 93.25 84 ILE A CA 1
ATOM 667 C C . ILE A 1 84 ? -6.718 3.846 0.743 1.00 93.25 84 ILE A C 1
ATOM 669 O O . ILE A 1 84 ? -7.746 3.367 1.222 1.00 93.25 84 ILE A O 1
ATOM 673 N N . ALA A 1 85 ? -6.274 5.061 1.084 1.00 91.50 85 ALA A N 1
ATOM 674 C CA . ALA A 1 85 ? -6.995 5.933 2.012 1.00 91.50 85 ALA A CA 1
ATOM 675 C C . ALA A 1 85 ? -8.400 6.292 1.494 1.00 91.50 85 ALA A C 1
ATOM 677 O O . ALA A 1 85 ? -9.371 6.270 2.251 1.00 91.50 85 ALA A O 1
ATOM 678 N N . GLY A 1 86 ? -8.529 6.595 0.200 1.00 90.75 86 GLY A N 1
ATOM 679 C CA . GLY A 1 86 ? -9.804 6.914 -0.441 1.00 90.75 86 GLY A CA 1
ATOM 680 C C . GLY A 1 86 ? -10.790 5.747 -0.395 1.00 90.75 86 GLY A C 1
ATOM 681 O O . GLY A 1 86 ? -11.905 5.898 0.111 1.00 90.75 86 GLY A O 1
ATOM 682 N N . VAL A 1 87 ? -10.361 4.568 -0.854 1.00 91.75 87 VAL A N 1
ATOM 683 C CA . VAL A 1 87 ? -11.161 3.332 -0.841 1.00 91.75 87 VAL A CA 1
ATOM 684 C C . VAL A 1 87 ? -11.582 2.976 0.579 1.00 91.75 87 VAL A C 1
ATOM 686 O O . VAL A 1 87 ? -12.744 2.651 0.833 1.00 91.75 87 VAL A O 1
ATOM 689 N N . ALA A 1 88 ? -10.646 3.071 1.518 1.00 89.25 88 ALA A N 1
ATOM 690 C CA . ALA A 1 88 ? -10.921 2.841 2.917 1.00 89.25 88 ALA A CA 1
ATOM 691 C C . ALA A 1 88 ? -11.994 3.824 3.426 1.00 89.25 88 ALA A C 1
ATOM 693 O O . ALA A 1 88 ? -13.040 3.402 3.916 1.00 89.25 88 ALA A O 1
ATOM 694 N N . LYS A 1 89 ? -11.823 5.134 3.242 1.00 87.06 89 LYS A N 1
ATOM 695 C CA . LYS A 1 89 ? -12.802 6.137 3.691 1.00 87.06 89 LYS A CA 1
ATOM 696 C C . LYS A 1 89 ? -14.225 5.861 3.184 1.00 87.06 89 LYS A C 1
ATOM 698 O O . LYS A 1 89 ? -15.169 5.974 3.966 1.00 87.06 89 LYS A O 1
AT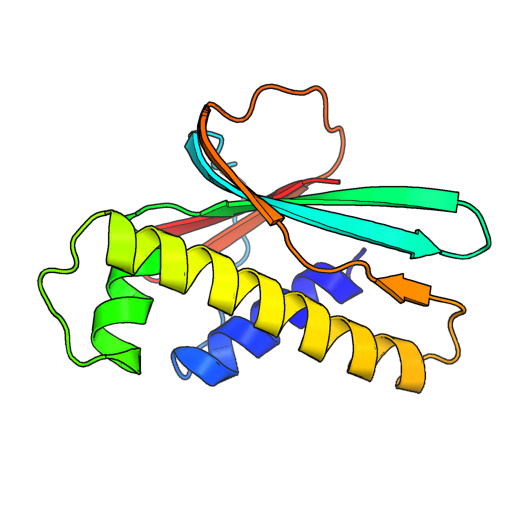OM 703 N N . VAL A 1 90 ? -14.377 5.465 1.918 1.00 86.94 90 VAL A N 1
ATOM 704 C CA . VAL A 1 90 ? -15.678 5.078 1.341 1.00 86.94 90 VAL A CA 1
ATOM 705 C C . VAL A 1 90 ? -16.259 3.872 2.083 1.00 86.94 90 VAL A C 1
ATOM 707 O O . VAL A 1 90 ? -17.351 3.961 2.641 1.00 86.94 90 VAL A O 1
ATOM 710 N N . LYS A 1 91 ? -15.484 2.789 2.208 1.00 82.94 91 LYS A N 1
ATOM 711 C CA . LYS A 1 91 ? -15.901 1.575 2.926 1.00 82.94 91 LYS A CA 1
ATOM 712 C C . LYS A 1 91 ? -16.264 1.838 4.399 1.00 82.94 91 LYS A C 1
ATOM 714 O O . LYS A 1 91 ? -17.117 1.153 4.957 1.00 82.94 91 LYS A O 1
ATOM 719 N N . ALA A 1 92 ? -15.615 2.800 5.060 1.00 79.38 92 ALA A N 1
ATOM 720 C CA . ALA A 1 92 ? -15.870 3.099 6.470 1.00 79.38 92 ALA A CA 1
ATOM 721 C C . ALA A 1 92 ? -17.204 3.830 6.662 1.00 79.38 92 ALA A C 1
ATOM 723 O O . ALA A 1 92 ? -17.907 3.569 7.642 1.00 79.38 92 ALA A O 1
ATOM 724 N N . SER A 1 93 ? -17.560 4.697 5.708 1.00 75.62 93 SER A N 1
ATOM 725 C CA . SER A 1 93 ? -18.863 5.363 5.658 1.00 75.62 93 SER A CA 1
ATOM 726 C C . SER A 1 93 ? -19.996 4.345 5.518 1.00 75.62 93 SER A C 1
ATOM 728 O O . SER A 1 93 ? -20.980 4.425 6.252 1.00 75.62 93 SER A O 1
ATOM 730 N N . ASP A 1 94 ? -19.826 3.339 4.656 1.00 72.38 94 ASP A N 1
ATOM 731 C CA . ASP A 1 94 ? -20.821 2.275 4.454 1.00 72.38 94 ASP A CA 1
ATOM 732 C C . ASP A 1 94 ? -21.042 1.427 5.721 1.00 72.38 94 ASP A C 1
ATOM 734 O O . ASP A 1 94 ? -22.137 0.922 5.966 1.00 72.38 94 ASP A O 1
ATOM 738 N N . ALA A 1 95 ? -20.018 1.313 6.573 1.00 68.12 95 ALA A N 1
ATOM 739 C CA . ALA A 1 95 ? -20.054 0.536 7.811 1.00 68.12 95 ALA A CA 1
ATOM 740 C C . ALA A 1 95 ? -20.539 1.321 9.050 1.00 68.12 95 ALA A C 1
ATOM 742 O O . ALA A 1 95 ? -20.511 0.772 10.152 1.00 68.12 95 ALA A O 1
ATOM 743 N N . SER A 1 96 ? -20.955 2.590 8.907 1.00 66.44 96 SER A N 1
ATOM 744 C CA . SER A 1 96 ? -21.363 3.474 10.022 1.00 66.44 96 SER A CA 1
ATOM 745 C C . SER A 1 96 ? -20.326 3.600 11.155 1.00 66.44 96 SER A C 1
ATOM 747 O O . SER A 1 96 ? -20.687 3.814 12.314 1.00 66.44 96 SER A O 1
ATOM 749 N N . ARG A 1 97 ? -19.028 3.460 10.853 1.00 68.38 97 ARG A N 1
ATOM 750 C CA . ARG A 1 97 ? -17.949 3.585 11.850 1.00 68.38 97 ARG A CA 1
ATOM 751 C C . ARG A 1 97 ? -17.447 5.027 11.926 1.00 68.38 97 ARG A C 1
ATOM 753 O O . ARG A 1 97 ? -17.222 5.660 10.897 1.00 68.38 97 ARG A O 1
ATOM 760 N N . SER A 1 98 ? -17.226 5.542 13.138 1.00 71.62 98 SER A N 1
ATOM 761 C CA . SER A 1 98 ? -16.584 6.846 13.359 1.00 71.62 98 SER A CA 1
ATOM 762 C C . SER A 1 98 ? -15.087 6.735 13.074 1.00 71.62 98 SER A C 1
ATOM 764 O O . SER A 1 98 ? -14.273 6.399 13.933 1.00 71.62 98 SER A O 1
ATOM 766 N N . PHE A 1 99 ? -14.734 6.970 11.816 1.00 79.81 99 PHE A N 1
ATOM 767 C CA . PHE A 1 99 ? -13.403 6.704 11.302 1.00 79.81 99 PHE A CA 1
ATOM 768 C C . PHE A 1 99 ? -12.909 7.890 10.471 1.00 79.81 99 PHE A C 1
ATOM 770 O O . PHE A 1 99 ? -13.559 8.307 9.511 1.00 79.81 99 PHE A O 1
ATOM 777 N N . GLN A 1 100 ? -11.765 8.453 10.854 1.00 84.50 100 GLN A N 1
ATOM 778 C CA . GLN A 1 100 ? -11.118 9.560 10.155 1.00 84.50 100 GLN A CA 1
ATOM 779 C C . GLN A 1 100 ? -9.739 9.126 9.670 1.00 84.50 100 GLN A C 1
ATOM 781 O O . GLN A 1 100 ? -8.987 8.477 10.393 1.00 84.50 100 GLN A O 1
ATOM 786 N N . MET A 1 101 ? -9.407 9.510 8.441 1.00 86.44 101 MET A N 1
ATOM 787 C CA . MET A 1 101 ? -8.085 9.301 7.861 1.00 86.44 101 MET A CA 1
ATOM 788 C C . MET A 1 101 ? -7.434 10.645 7.595 1.00 86.44 101 MET A C 1
ATOM 790 O O . MET A 1 101 ? -8.043 11.522 6.979 1.00 86.44 101 MET A O 1
ATOM 794 N N . GLY A 1 102 ? -6.196 10.782 8.053 1.00 86.62 102 GLY A N 1
ATOM 795 C CA . GLY A 1 102 ? -5.302 11.838 7.618 1.00 86.62 102 GLY A CA 1
ATOM 796 C C . GLY A 1 102 ? -4.785 11.580 6.205 1.00 86.62 102 GLY A C 1
ATOM 797 O O . GLY A 1 102 ? -4.950 10.497 5.641 1.00 86.62 102 GLY A O 1
ATOM 798 N N . THR A 1 103 ? -4.132 12.591 5.642 1.00 89.25 103 THR A N 1
ATOM 799 C CA . THR A 1 103 ? -3.488 12.477 4.336 1.00 89.25 103 THR A CA 1
ATOM 800 C C . THR A 1 103 ? -2.277 11.546 4.429 1.00 89.25 103 THR A C 1
ATOM 802 O O . THR A 1 103 ? -1.443 11.728 5.326 1.00 89.25 103 THR A O 1
ATOM 805 N N . PRO A 1 104 ? -2.150 10.567 3.520 1.00 93.31 104 PRO A N 1
ATOM 806 C CA . PRO A 1 104 ? -0.951 9.757 3.415 1.00 93.31 104 PRO A CA 1
ATOM 807 C C . PRO A 1 104 ? 0.310 10.602 3.248 1.00 93.31 104 PRO A C 1
ATOM 809 O O . PRO A 1 104 ? 0.309 11.631 2.577 1.00 93.31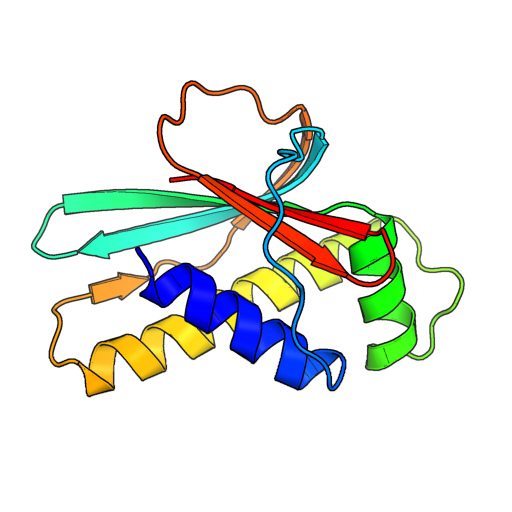 104 PRO A O 1
ATOM 812 N N . THR A 1 105 ? 1.398 10.174 3.878 1.00 94.12 105 T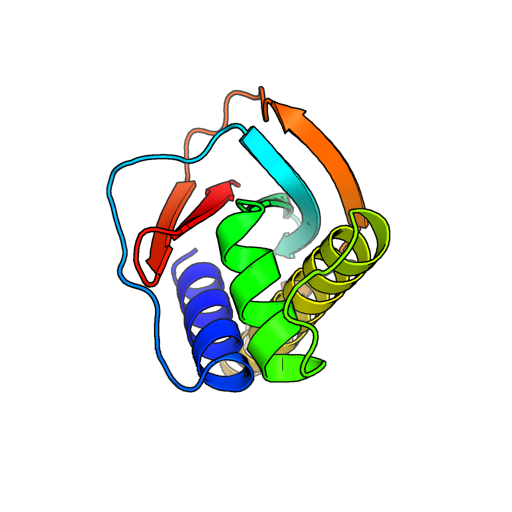HR A N 1
ATOM 813 C CA . THR A 1 105 ? 2.686 10.869 3.848 1.00 94.12 105 THR A CA 1
ATOM 814 C C . THR A 1 105 ? 3.784 9.885 3.487 1.00 94.12 105 THR A C 1
ATOM 816 O O . THR A 1 105 ? 3.944 8.859 4.147 1.00 94.12 105 THR A O 1
ATOM 819 N N . PHE A 1 106 ? 4.570 10.208 2.464 1.00 95.56 106 PHE A N 1
ATOM 820 C CA . PHE A 1 106 ? 5.794 9.472 2.174 1.00 95.56 106 PHE A CA 1
ATOM 821 C C . PHE A 1 106 ? 6.846 9.754 3.248 1.00 95.56 106 PHE A C 1
ATOM 823 O O . PHE A 1 106 ? 7.126 10.911 3.559 1.00 95.56 106 PHE A O 1
ATOM 830 N N . ILE A 1 107 ? 7.433 8.698 3.800 1.00 95.31 107 ILE A N 1
ATOM 831 C CA . ILE A 1 107 ? 8.409 8.777 4.885 1.00 95.31 107 ILE A CA 1
ATOM 832 C C . ILE A 1 107 ? 9.827 8.704 4.325 1.00 95.31 107 ILE A C 1
ATOM 834 O O . ILE A 1 107 ? 10.600 9.649 4.476 1.00 95.31 107 ILE A O 1
ATOM 838 N N . CYS A 1 108 ? 10.186 7.584 3.696 1.00 95.75 108 CYS A N 1
ATOM 839 C CA . CYS A 1 108 ? 11.519 7.361 3.142 1.00 95.75 108 CYS A CA 1
ATOM 840 C C . CYS A 1 108 ? 11.570 6.114 2.247 1.00 95.75 108 CYS A C 1
ATOM 842 O O . CYS A 1 108 ? 10.612 5.348 2.156 1.00 95.75 108 CYS A O 1
ATOM 844 N N . ILE A 1 109 ? 12.725 5.902 1.611 1.00 97.19 109 ILE A N 1
ATOM 845 C CA . ILE A 1 109 ? 13.115 4.615 1.025 1.00 97.19 109 ILE A CA 1
ATOM 846 C C . ILE A 1 109 ? 14.125 3.974 1.975 1.00 97.19 109 ILE A C 1
ATOM 848 O O . ILE A 1 109 ? 15.139 4.599 2.292 1.00 97.19 109 ILE A O 1
ATOM 852 N N . GLY A 1 110 ? 13.875 2.746 2.421 1.00 96.06 110 GLY A N 1
ATOM 853 C CA . GLY A 1 110 ? 14.820 2.015 3.260 1.00 96.06 110 GLY A CA 1
ATOM 854 C C . GLY A 1 110 ? 14.158 0.994 4.171 1.00 96.06 110 GLY A C 1
ATOM 855 O O . GLY A 1 110 ? 13.084 0.478 3.867 1.00 96.06 110 GLY A O 1
ATOM 856 N N . LEU A 1 111 ? 14.828 0.697 5.285 1.00 94.75 111 LEU A N 1
ATOM 857 C CA . LEU A 1 111 ? 14.398 -0.306 6.251 1.00 94.75 111 LEU A CA 1
ATOM 858 C C . LEU A 1 111 ? 13.335 0.249 7.210 1.00 94.75 111 LEU A C 1
ATOM 860 O O . LEU A 1 111 ? 13.569 1.200 7.955 1.00 94.75 111 LEU A O 1
ATOM 864 N N . PHE A 1 112 ? 12.193 -0.421 7.255 1.00 91.38 112 PHE A N 1
ATOM 865 C CA . PHE A 1 112 ? 11.131 -0.231 8.220 1.00 91.38 112 PHE A CA 1
ATOM 866 C C . PHE A 1 112 ? 11.456 -0.968 9.525 1.00 91.38 112 PHE A C 1
ATOM 868 O O . PHE A 1 112 ? 11.391 -2.199 9.621 1.00 91.38 112 PHE A O 1
ATOM 875 N N . SER A 1 113 ? 11.838 -0.197 10.541 1.00 81.00 113 SER A N 1
ATOM 876 C CA . SER A 1 113 ? 12.347 -0.694 11.817 1.00 81.00 113 SER A CA 1
ATOM 877 C C . SER A 1 113 ? 11.529 -0.154 12.988 1.00 81.00 113 SER A C 1
ATOM 879 O O . SER A 1 113 ? 11.927 0.792 13.652 1.00 81.00 113 SER A O 1
ATOM 881 N N . GLN A 1 114 ? 10.381 -0.768 13.278 1.00 69.88 114 GLN A N 1
ATOM 882 C CA . GLN A 1 114 ? 9.623 -0.512 14.509 1.00 69.88 114 GLN A CA 1
ATOM 883 C C . GLN A 1 114 ? 8.871 -1.769 14.971 1.00 69.88 114 GLN A C 1
ATOM 885 O O . GLN A 1 114 ? 8.570 -2.640 14.149 1.00 69.88 114 GLN A O 1
ATOM 890 N N . PRO A 1 115 ? 8.590 -1.908 16.281 1.00 66.12 115 PRO A N 1
ATOM 891 C CA . PRO A 1 115 ? 7.992 -3.111 16.850 1.00 66.12 115 PRO A CA 1
ATOM 892 C C . PRO A 1 115 ? 6.471 -3.148 16.625 1.00 66.12 115 PRO A C 1
ATOM 894 O O . PRO A 1 115 ? 5.693 -3.150 17.578 1.00 66.12 115 PRO A O 1
ATOM 897 N N . PHE A 1 116 ? 6.035 -3.199 15.367 1.00 70.12 116 PHE A N 1
ATOM 898 C CA . PHE A 1 116 ? 4.634 -3.462 15.043 1.00 70.12 116 PHE A CA 1
ATOM 899 C C . PHE A 1 116 ? 4.329 -4.939 15.278 1.00 70.12 116 PHE A C 1
ATOM 901 O O . PHE A 1 116 ? 5.013 -5.829 14.767 1.00 70.12 116 PHE A O 1
ATOM 908 N N . LYS A 1 117 ? 3.308 -5.202 16.098 1.00 68.75 117 LYS A N 1
ATOM 909 C CA . LYS A 1 117 ? 2.857 -6.569 16.392 1.00 68.75 117 LYS A CA 1
ATOM 910 C C . LYS A 1 117 ? 1.941 -7.111 15.302 1.00 68.75 117 LYS A C 1
ATOM 912 O O . LYS A 1 117 ? 1.801 -8.326 15.199 1.00 68.75 117 LYS A O 1
ATOM 917 N N . GLN A 1 118 ? 1.315 -6.228 14.527 1.00 87.75 118 GLN A N 1
ATOM 918 C CA . GLN A 1 118 ? 0.330 -6.589 13.523 1.00 87.75 118 GLN A CA 1
ATOM 919 C C . GLN A 1 118 ? 0.795 -6.132 12.144 1.00 87.75 118 GLN A C 1
ATOM 921 O O . GLN A 1 118 ? 1.353 -5.049 11.970 1.00 87.75 118 GLN A O 1
ATOM 926 N N . TYR A 1 119 ? 0.611 -7.017 11.172 1.00 92.50 119 TYR A N 1
ATOM 927 C CA . TYR A 1 119 ? 0.898 -6.748 9.777 1.00 92.50 119 TYR A CA 1
ATOM 928 C C . TYR A 1 119 ? 0.054 -7.655 8.887 1.00 92.50 119 TYR A C 1
ATOM 930 O O . TYR A 1 119 ? -0.413 -8.710 9.322 1.00 92.50 119 TYR A O 1
ATOM 938 N N . CYS A 1 120 ? -0.092 -7.265 7.628 1.00 94.69 120 CYS A N 1
ATOM 939 C CA . CYS A 1 120 ? -0.588 -8.126 6.561 1.00 94.69 120 CYS A CA 1
ATOM 940 C C . CYS A 1 120 ? 0.302 -7.928 5.335 1.00 94.69 120 CYS A C 1
ATOM 942 O O . CYS A 1 120 ? 0.602 -6.789 4.967 1.00 94.69 120 CYS A O 1
ATOM 944 N N . SER A 1 121 ? 0.766 -9.030 4.749 1.00 95.81 121 SER A N 1
ATOM 945 C CA . SER A 1 121 ? 1.678 -9.005 3.605 1.00 95.81 121 SER A CA 1
ATOM 946 C C . SER A 1 121 ? 1.009 -9.587 2.379 1.00 95.81 121 SER A C 1
ATOM 948 O O . SER A 1 121 ? 0.201 -10.508 2.472 1.00 95.81 121 SER A O 1
ATOM 950 N N . PHE A 1 122 ? 1.380 -9.049 1.230 1.00 97.38 122 PHE A N 1
ATOM 951 C CA . PHE A 1 122 ? 0.822 -9.404 -0.056 1.00 97.38 122 PHE A CA 1
ATOM 952 C C . PHE A 1 122 ? 1.927 -9.624 -1.080 1.00 97.38 122 PHE A C 1
ATOM 954 O O . PHE A 1 122 ? 2.975 -8.974 -1.036 1.00 97.38 122 PHE A O 1
ATOM 961 N N . GLU A 1 123 ? 1.655 -10.510 -2.029 1.00 97.31 123 GLU A N 1
ATOM 962 C CA . GLU A 1 123 ? 2.484 -10.782 -3.190 1.00 97.31 123 GLU A CA 1
ATOM 963 C C . GLU A 1 123 ? 1.665 -10.627 -4.478 1.00 97.31 123 GLU A C 1
ATOM 965 O O . GLU A 1 123 ? 0.543 -11.127 -4.595 1.00 97.31 123 GLU A O 1
ATOM 970 N N . TYR A 1 124 ? 2.248 -9.939 -5.456 1.00 96.75 124 TYR A N 1
ATOM 971 C CA . TYR A 1 124 ? 1.711 -9.755 -6.797 1.00 96.75 124 TYR A CA 1
ATOM 972 C C . TYR A 1 124 ? 2.831 -9.979 -7.811 1.00 96.75 124 TYR A C 1
ATOM 974 O O . TYR A 1 124 ? 3.817 -9.246 -7.816 1.00 96.75 124 TYR A O 1
ATOM 982 N N . LEU A 1 125 ? 2.710 -11.031 -8.628 1.00 95.19 125 LEU A N 1
ATOM 983 C CA . LEU A 1 125 ? 3.726 -11.436 -9.614 1.00 95.19 125 LEU A CA 1
ATOM 984 C C . LEU A 1 125 ? 5.157 -11.543 -9.034 1.00 95.19 125 LEU A C 1
ATOM 986 O O . LEU A 1 125 ? 6.140 -11.277 -9.716 1.00 95.19 125 LEU A O 1
ATOM 990 N N . GLY A 1 126 ? 5.284 -11.938 -7.762 1.00 94.50 126 GLY A N 1
ATOM 991 C CA . GLY A 1 126 ? 6.564 -12.033 -7.047 1.00 94.50 126 GLY A CA 1
ATOM 992 C C . GLY A 1 126 ? 7.037 -10.730 -6.387 1.00 94.50 126 GLY A C 1
ATOM 993 O O . GLY A 1 126 ? 7.932 -10.777 -5.543 1.00 94.50 126 GLY A O 1
ATOM 994 N N . ALA A 1 127 ? 6.419 -9.587 -6.696 1.00 96.81 127 ALA A N 1
ATOM 995 C CA . ALA A 1 127 ? 6.636 -8.332 -5.983 1.00 96.81 127 ALA A CA 1
ATOM 996 C C . ALA A 1 127 ? 5.803 -8.278 -4.698 1.00 96.81 127 ALA A C 1
ATOM 998 O O . ALA A 1 127 ? 4.746 -8.903 -4.606 1.00 96.81 127 ALA A O 1
ATOM 999 N N . ARG A 1 128 ? 6.271 -7.538 -3.687 1.00 96.88 128 ARG A N 1
ATOM 1000 C CA . ARG A 1 128 ? 5.710 -7.602 -2.331 1.00 96.88 128 ARG A CA 1
ATOM 1001 C C . ARG A 1 128 ? 5.308 -6.244 -1.785 1.00 96.88 128 ARG A C 1
ATOM 1003 O O . ARG A 1 128 ? 5.911 -5.217 -2.090 1.00 96.88 128 ARG A O 1
ATOM 1010 N N . CYS A 1 129 ? 4.324 -6.279 -0.901 1.00 97.00 129 CYS A N 1
ATOM 1011 C CA . CYS A 1 129 ? 3.942 -5.163 -0.054 1.00 97.00 129 CYS A CA 1
ATOM 1012 C C . CYS A 1 129 ? 3.585 -5.681 1.337 1.00 97.00 129 CYS A C 1
ATOM 1014 O O . CYS A 1 129 ? 3.017 -6.765 1.472 1.00 97.00 129 CYS A O 1
ATOM 1016 N N . THR A 1 130 ? 3.886 -4.902 2.370 1.00 96.19 130 THR A N 1
ATOM 1017 C CA . THR A 1 130 ? 3.404 -5.169 3.723 1.00 96.19 130 THR A CA 1
ATOM 1018 C C . THR A 1 130 ? 2.790 -3.918 4.324 1.00 96.19 130 THR A C 1
ATOM 1020 O O . THR A 1 130 ? 3.373 -2.835 4.292 1.00 96.19 130 THR A O 1
ATOM 1023 N N . LEU A 1 131 ? 1.610 -4.101 4.900 1.00 95.19 131 LEU A N 1
ATOM 1024 C CA . LEU A 1 131 ? 0.903 -3.126 5.709 1.00 95.19 131 LEU A CA 1
ATOM 1025 C C . LEU A 1 131 ? 1.208 -3.400 7.188 1.00 95.19 131 LEU A C 1
ATOM 1027 O O . LEU A 1 131 ? 1.061 -4.541 7.624 1.00 95.19 131 LEU A O 1
ATOM 1031 N N . TYR A 1 132 ? 1.597 -2.381 7.953 1.00 93.56 132 TYR A N 1
ATOM 1032 C CA . TYR A 1 132 ? 1.891 -2.455 9.392 1.00 93.56 132 TYR A CA 1
ATOM 1033 C C . TYR A 1 132 ? 1.037 -1.457 10.167 1.00 93.56 132 TYR A C 1
ATOM 1035 O O . TYR A 1 132 ? 0.832 -0.346 9.687 1.00 93.56 132 TYR A O 1
ATOM 1043 N N . TRP A 1 133 ? 0.578 -1.816 11.362 1.00 87.62 133 TRP A N 1
ATOM 1044 C CA . TRP A 1 133 ? -0.203 -0.932 12.234 1.00 87.62 133 TRP A CA 1
ATOM 1045 C C . TRP A 1 133 ? -0.151 -1.399 13.694 1.00 87.62 133 TRP A C 1
ATOM 1047 O O . TRP A 1 133 ? 0.263 -2.558 13.957 1.00 87.62 133 TRP A O 1
#

Foldseek 3Di:
DVLLLVLLQVLCCVQQVHGWAWDDDDDFFFWKKWKWKAFPNDIDIKIKHWHLVVLCSSCCRPVVDNPDDPVSSNVSVQVSVQSSQVSSVVVCVVVVTPMDMDRMDTDDGTGRDDPFPDKIKTDDPNTIMMMTD

pLDDT: mean 90.88, std 7.83, range [63.44, 98.19]